Protein AF-A0A4U6MVH8-F1 (afdb_monomer_lite)

Radius of gyration: 18.82 Å; chains: 1; bounding box: 48×38×51 Å

Sequence (164 aa):
MTIKNFTFFSPNGTEFPVGSNNDGKLYMMLTGMGYRTIRRKDWKSPLNTALNVQYVNTSIVAGGRYFELLNETVALKGNAVNYIHANIDLTQTANPVSLSAETSNNSNGVDINNGSGVLKVCFDVVTTSGTGVTSIKPILQASTLDSISANDLSLKDSINANNL

Structure (mmCIF, N/CA/C/O backbone):
data_AF-A0A4U6MVH8-F1
#
_entry.id   AF-A0A4U6MVH8-F1
#
loop_
_atom_site.group_PDB
_atom_site.id
_atom_site.type_symbol
_atom_site.label_atom_id
_atom_site.label_alt_id
_atom_site.label_comp_id
_atom_site.label_asym_id
_atom_site.label_entity_id
_atom_site.label_seq_id
_atom_site.pdbx_PDB_ins_code
_atom_site.Cartn_x
_atom_site.Cartn_y
_atom_site.Cartn_z
_atom_site.occupancy
_atom_site.B_iso_or_equiv
_atom_site.auth_seq_id
_atom_site.auth_comp_id
_atom_site.auth_asym_id
_atom_site.auth_atom_id
_atom_site.pdbx_PDB_model_num
ATOM 1 N N . MET A 1 1 ? 11.585 -13.177 -28.855 1.00 50.69 1 MET A N 1
ATOM 2 C CA . MET A 1 1 ? 11.474 -12.517 -27.536 1.00 50.69 1 MET A CA 1
ATOM 3 C C . MET A 1 1 ? 12.482 -11.378 -27.538 1.00 50.69 1 MET A C 1
ATOM 5 O O . MET A 1 1 ? 13.640 -11.642 -27.828 1.00 50.69 1 MET A O 1
ATOM 9 N N . THR A 1 2 ? 12.042 -10.136 -27.338 1.00 86.38 2 THR A N 1
ATOM 10 C CA . THR A 1 2 ? 12.895 -8.937 -27.444 1.00 86.38 2 THR A CA 1
ATOM 11 C C . THR A 1 2 ? 13.166 -8.395 -26.045 1.00 86.38 2 THR A C 1
ATOM 13 O O . THR A 1 2 ? 12.228 -8.242 -25.262 1.00 86.38 2 THR A O 1
ATOM 16 N N . ILE A 1 3 ? 14.431 -8.121 -25.725 1.00 94.19 3 ILE A N 1
ATOM 17 C CA . ILE A 1 3 ? 14.830 -7.445 -24.483 1.00 94.19 3 ILE A CA 1
ATOM 18 C C . ILE A 1 3 ? 14.262 -6.017 -24.512 1.00 94.19 3 ILE A C 1
ATOM 20 O O . ILE A 1 3 ? 14.440 -5.312 -25.504 1.00 94.19 3 ILE A O 1
ATOM 24 N N . LYS A 1 4 ? 13.562 -5.592 -23.450 1.00 94.56 4 LYS A N 1
ATOM 25 C CA . LYS A 1 4 ? 13.054 -4.216 -23.302 1.00 94.56 4 LYS A CA 1
ATOM 26 C C . LYS A 1 4 ? 13.956 -3.426 -22.355 1.00 94.56 4 LYS A C 1
ATOM 28 O O . LYS A 1 4 ? 14.123 -3.822 -21.205 1.00 94.56 4 LYS A O 1
ATOM 33 N N . ASN A 1 5 ? 14.487 -2.309 -22.840 1.00 95.81 5 ASN A N 1
ATOM 34 C CA . ASN A 1 5 ? 15.385 -1.414 -22.111 1.00 95.81 5 ASN A CA 1
ATOM 35 C C . ASN A 1 5 ? 14.621 -0.154 -21.665 1.00 95.81 5 ASN A C 1
ATOM 37 O O . ASN A 1 5 ? 13.807 0.355 -22.431 1.00 95.81 5 ASN A O 1
ATOM 41 N N . PHE A 1 6 ? 14.879 0.336 -20.445 1.00 96.38 6 PHE A N 1
ATOM 42 C CA . PHE A 1 6 ? 14.162 1.484 -19.854 1.00 96.38 6 PHE A CA 1
ATOM 43 C C . PHE A 1 6 ? 15.109 2.558 -19.307 1.00 96.38 6 PHE A C 1
ATOM 45 O O . PHE A 1 6 ? 15.022 3.717 -19.687 1.00 96.38 6 PHE A O 1
ATOM 52 N N . THR A 1 7 ? 16.060 2.185 -18.449 1.00 96.31 7 THR A N 1
ATOM 53 C CA . THR A 1 7 ? 16.983 3.120 -17.782 1.00 96.31 7 THR A CA 1
ATOM 54 C C . THR A 1 7 ? 18.210 3.434 -18.645 1.00 96.31 7 THR A C 1
ATOM 56 O O . THR A 1 7 ? 19.347 3.278 -18.203 1.00 96.31 7 THR A O 1
ATOM 59 N N . PHE A 1 8 ? 17.981 3.820 -19.901 1.00 97.50 8 PHE A N 1
ATOM 60 C CA . PHE A 1 8 ? 19.022 4.116 -20.887 1.00 97.50 8 PHE A CA 1
ATOM 61 C C . PHE A 1 8 ? 18.683 5.392 -21.661 1.00 97.50 8 PHE A C 1
ATOM 63 O O . PHE A 1 8 ? 17.513 5.724 -21.852 1.00 97.50 8 PHE A O 1
ATOM 70 N N . PHE A 1 9 ? 19.707 6.104 -22.137 1.00 97.06 9 PHE A N 1
ATOM 71 C CA . PHE A 1 9 ? 19.501 7.273 -22.989 1.00 97.06 9 PHE A CA 1
ATOM 72 C C . PHE A 1 9 ? 18.876 6.872 -24.319 1.00 97.06 9 PHE A C 1
ATOM 74 O O . PHE A 1 9 ? 19.347 5.941 -24.962 1.00 97.06 9 PHE A O 1
ATOM 81 N N . SER A 1 10 ? 17.846 7.608 -24.729 1.00 96.88 10 SER A N 1
ATOM 82 C CA . SER A 1 10 ? 17.193 7.463 -26.030 1.00 96.88 10 SER A CA 1
ATOM 83 C C . SER A 1 10 ? 17.858 8.420 -27.029 1.00 96.88 10 SER A C 1
ATOM 85 O O . SER A 1 10 ? 17.639 9.626 -26.896 1.00 96.88 10 SER A O 1
ATOM 87 N N . PRO A 1 11 ? 18.683 7.947 -27.989 1.00 96.31 11 PRO A N 1
ATOM 88 C CA . PRO A 1 11 ? 19.431 8.828 -28.891 1.00 96.31 11 PRO A CA 1
ATOM 89 C C . PRO A 1 11 ? 18.546 9.794 -29.683 1.00 96.31 11 PRO A C 1
ATOM 91 O O . PRO A 1 11 ? 18.923 10.947 -29.871 1.00 96.31 11 PRO A O 1
ATOM 94 N N . ASN A 1 12 ? 17.357 9.345 -30.090 1.00 96.69 12 ASN A N 1
ATOM 95 C CA . ASN A 1 12 ? 16.360 10.164 -30.776 1.00 96.69 12 ASN A CA 1
ATOM 96 C C . ASN A 1 12 ? 15.158 10.497 -29.870 1.00 96.69 12 ASN A C 1
ATOM 98 O O . ASN A 1 12 ? 14.107 10.911 -30.355 1.00 96.69 12 ASN A O 1
ATOM 102 N N . GLY A 1 13 ? 15.286 10.291 -28.555 1.00 94.88 13 GLY A N 1
ATOM 103 C CA . GLY A 1 13 ? 14.265 10.621 -27.557 1.00 94.88 13 GLY A CA 1
ATOM 104 C C . GLY A 1 13 ? 13.064 9.669 -27.479 1.00 94.88 13 GLY A C 1
ATOM 105 O O . GLY A 1 13 ? 12.113 9.985 -26.770 1.00 94.88 13 GLY A O 1
ATOM 106 N N . THR A 1 14 ? 13.069 8.525 -28.176 1.00 95.56 14 THR A N 1
ATOM 107 C CA . THR A 1 14 ? 11.885 7.637 -28.267 1.00 95.56 14 THR A CA 1
ATOM 108 C C . THR A 1 14 ? 12.168 6.149 -28.053 1.00 95.56 14 THR A C 1
ATOM 110 O O . THR A 1 14 ? 11.230 5.361 -27.958 1.00 95.56 14 THR A O 1
ATOM 113 N N . GLU A 1 15 ? 13.433 5.741 -27.965 1.00 95.94 15 GLU A N 1
ATOM 114 C CA . GLU A 1 15 ? 13.843 4.336 -27.990 1.00 95.94 15 GLU A CA 1
ATOM 115 C C . GLU A 1 15 ? 13.543 3.576 -26.694 1.00 95.94 15 GLU A C 1
ATOM 117 O O . GLU A 1 15 ? 13.178 2.399 -26.741 1.00 95.94 15 GLU A O 1
ATOM 122 N N . PHE A 1 16 ? 13.687 4.231 -25.541 1.00 96.19 16 PHE A N 1
ATOM 123 C CA . PHE A 1 16 ? 13.569 3.602 -24.222 1.00 96.19 16 PHE A CA 1
ATOM 124 C C . PHE A 1 16 ? 12.541 4.325 -23.338 1.00 96.19 16 PHE A C 1
ATOM 126 O O . PHE A 1 16 ? 12.890 4.848 -22.279 1.00 96.19 16 PHE A O 1
ATOM 133 N N . PRO A 1 17 ? 11.262 4.396 -23.754 1.00 95.69 17 PRO A N 1
ATOM 134 C CA . PRO A 1 17 ? 10.236 5.052 -22.962 1.00 95.69 17 PRO A CA 1
ATOM 135 C C . PRO A 1 17 ? 9.963 4.249 -21.686 1.00 95.69 17 PRO A C 1
ATOM 137 O O . PRO A 1 17 ? 9.690 3.046 -21.736 1.00 95.69 17 PRO A O 1
ATOM 140 N N . VAL A 1 18 ? 9.993 4.924 -20.539 1.00 97.44 18 VAL A N 1
ATOM 141 C CA . VAL A 1 18 ? 9.638 4.345 -19.240 1.00 97.44 18 VAL A CA 1
ATOM 142 C C . VAL A 1 18 ? 8.207 4.733 -18.870 1.00 97.44 18 VAL A C 1
ATOM 144 O O . VAL A 1 18 ? 7.860 5.908 -18.794 1.00 97.44 18 VAL A O 1
ATOM 147 N N . GLY A 1 19 ? 7.341 3.732 -18.704 1.00 97.44 19 GLY A N 1
ATOM 148 C CA . GLY A 1 19 ? 5.961 3.919 -18.261 1.00 97.44 19 GLY A CA 1
ATOM 149 C C . GLY A 1 19 ? 5.788 3.649 -16.767 1.00 97.44 19 GLY A C 1
ATOM 150 O O . GLY A 1 19 ? 6.613 2.994 -16.132 1.00 97.44 19 GLY A O 1
ATOM 151 N N . SER A 1 20 ? 4.645 4.058 -16.213 1.00 98.00 20 SER A N 1
ATOM 152 C CA . SER A 1 20 ? 4.346 3.896 -14.781 1.00 98.00 20 SER A CA 1
ATOM 153 C C . SER A 1 20 ? 4.336 2.435 -14.307 1.00 98.00 20 SER A C 1
ATOM 155 O O . SER A 1 20 ? 4.708 2.154 -13.172 1.00 98.00 20 SER A O 1
ATOM 157 N N . ASN A 1 21 ? 3.974 1.477 -15.169 1.00 98.44 21 ASN A N 1
ATOM 158 C CA . ASN A 1 21 ? 4.077 0.045 -14.856 1.00 98.44 21 ASN A CA 1
ATOM 159 C C . ASN A 1 21 ? 5.542 -0.420 -14.767 1.00 98.44 21 ASN A C 1
ATOM 161 O O . ASN A 1 21 ? 5.855 -1.345 -14.017 1.00 98.44 21 ASN A O 1
ATOM 165 N N . ASN A 1 22 ? 6.436 0.174 -15.563 1.00 98.31 22 ASN A N 1
ATOM 166 C CA . ASN A 1 22 ? 7.861 -0.149 -15.559 1.00 98.31 22 ASN A CA 1
ATOM 167 C C . ASN A 1 22 ? 8.512 0.381 -14.282 1.00 98.31 22 ASN A C 1
ATOM 169 O O . ASN A 1 22 ? 9.148 -0.396 -13.571 1.00 98.31 22 ASN A O 1
ATOM 173 N N . ASP A 1 23 ? 8.255 1.646 -13.948 1.00 98.62 23 ASP A N 1
ATOM 174 C CA . ASP A 1 23 ? 8.726 2.256 -12.703 1.00 98.62 23 ASP A CA 1
ATOM 175 C C . ASP A 1 23 ? 8.121 1.590 -11.467 1.00 98.62 23 ASP A C 1
ATOM 177 O O . ASP A 1 23 ? 8.837 1.317 -10.510 1.00 98.62 23 ASP A O 1
ATOM 181 N N . GLY A 1 24 ? 6.838 1.216 -11.502 1.00 98.62 24 GLY A N 1
ATOM 182 C CA . GLY A 1 24 ? 6.213 0.461 -10.417 1.00 98.62 24 GLY A CA 1
ATOM 183 C C . GLY A 1 24 ? 6.976 -0.830 -10.103 1.00 98.62 24 GLY A C 1
ATOM 184 O O . GLY A 1 24 ? 7.296 -1.097 -8.946 1.00 98.62 24 GLY A O 1
ATOM 185 N N . LYS A 1 25 ? 7.359 -1.596 -11.134 1.00 98.75 25 LYS A N 1
ATOM 186 C CA . LYS A 1 25 ? 8.190 -2.800 -10.963 1.00 98.75 25 LYS A CA 1
ATOM 187 C C . LYS A 1 25 ? 9.588 -2.473 -10.446 1.00 98.75 25 LYS A C 1
ATOM 189 O O . LYS A 1 25 ? 10.056 -3.148 -9.532 1.00 98.75 25 LYS A O 1
ATOM 194 N N . LEU A 1 26 ? 10.227 -1.437 -10.987 1.00 98.69 26 LEU A N 1
ATOM 195 C CA . LEU A 1 26 ? 11.536 -0.975 -10.525 1.00 98.69 26 LEU A CA 1
ATOM 196 C C . LEU A 1 26 ? 11.505 -0.632 -9.027 1.00 98.69 26 LEU A C 1
ATOM 198 O O . LEU A 1 26 ? 12.304 -1.163 -8.261 1.00 98.69 26 LEU A O 1
ATOM 202 N N . TYR A 1 27 ? 10.551 0.189 -8.585 1.00 98.81 27 TYR A N 1
ATOM 203 C CA . TYR A 1 27 ? 10.422 0.585 -7.182 1.00 98.81 27 TYR A CA 1
ATOM 204 C C . TYR A 1 27 ? 10.120 -0.599 -6.267 1.00 98.81 27 TYR A C 1
ATOM 206 O O . TYR A 1 27 ? 10.673 -0.673 -5.169 1.00 98.81 27 TYR A O 1
ATOM 214 N N . MET A 1 28 ? 9.302 -1.555 -6.722 1.00 98.81 28 MET A N 1
ATOM 215 C CA . MET A 1 28 ? 9.050 -2.782 -5.968 1.00 98.81 28 MET A CA 1
ATOM 216 C C . MET A 1 28 ? 10.326 -3.597 -5.751 1.00 98.81 28 MET A C 1
ATOM 218 O O . MET A 1 28 ? 10.578 -4.035 -4.628 1.00 98.81 28 MET A O 1
ATOM 222 N N . MET A 1 29 ? 11.140 -3.756 -6.799 1.00 98.69 29 MET A N 1
ATOM 223 C CA . MET A 1 29 ? 12.415 -4.476 -6.735 1.00 98.69 29 MET A CA 1
ATOM 224 C C . MET A 1 29 ? 13.421 -3.773 -5.820 1.00 98.69 29 MET A C 1
ATOM 226 O O . MET A 1 29 ? 14.041 -4.430 -4.992 1.00 98.69 29 MET A O 1
ATOM 230 N N . LEU A 1 30 ? 13.541 -2.444 -5.914 1.00 98.69 30 LEU A N 1
ATOM 231 C CA . LEU A 1 30 ? 14.483 -1.663 -5.103 1.00 98.69 30 LEU A CA 1
ATOM 232 C C . LEU A 1 30 ? 14.213 -1.776 -3.599 1.00 98.69 30 LEU A C 1
ATOM 234 O O . LEU A 1 30 ? 15.146 -1.797 -2.803 1.00 98.69 30 LEU A O 1
ATOM 238 N N . THR A 1 31 ? 12.943 -1.843 -3.196 1.00 98.44 31 THR A N 1
ATOM 239 C CA . THR A 1 31 ? 12.575 -1.960 -1.778 1.00 98.44 31 THR A CA 1
ATOM 240 C C . THR A 1 31 ? 12.316 -3.401 -1.325 1.00 98.44 31 THR A C 1
ATOM 242 O O . THR A 1 31 ? 12.063 -3.630 -0.140 1.00 98.44 31 THR A O 1
ATOM 245 N N . GLY A 1 32 ? 12.333 -4.367 -2.247 1.00 98.44 32 GLY A N 1
ATOM 246 C CA . GLY A 1 32 ? 12.006 -5.765 -1.969 1.00 98.44 32 GLY A CA 1
ATOM 247 C C . GLY A 1 32 ? 10.555 -5.978 -1.521 1.00 98.44 32 GLY A C 1
ATOM 248 O O . GLY A 1 32 ? 10.306 -6.779 -0.625 1.00 98.44 32 GLY A O 1
ATOM 249 N N . MET A 1 33 ? 9.581 -5.237 -2.064 1.00 98.50 33 MET A N 1
ATOM 250 C CA . MET A 1 33 ? 8.161 -5.437 -1.722 1.00 98.50 33 MET A CA 1
ATOM 251 C C . MET A 1 33 ? 7.426 -6.304 -2.747 1.00 98.50 33 MET A C 1
ATOM 253 O O . MET A 1 33 ? 7.628 -6.173 -3.952 1.00 98.50 33 MET A O 1
ATOM 257 N N . GLY A 1 34 ? 6.488 -7.124 -2.270 1.00 98.00 34 GLY A N 1
ATOM 258 C CA . GLY A 1 34 ? 5.467 -7.765 -3.106 1.00 98.00 34 GLY A CA 1
ATOM 259 C C . GLY A 1 34 ? 4.143 -6.985 -3.139 1.00 98.00 34 GLY A C 1
ATOM 260 O O . GLY A 1 34 ? 3.975 -5.985 -2.445 1.00 98.00 34 GLY A O 1
ATOM 261 N N . TYR A 1 35 ? 3.152 -7.487 -3.884 1.00 98.62 35 TYR A N 1
ATOM 262 C CA . TYR A 1 35 ? 1.811 -6.878 -3.987 1.00 98.62 35 TYR A CA 1
ATOM 263 C C . TYR A 1 35 ? 0.934 -7.021 -2.728 1.00 98.62 35 TYR A C 1
ATOM 265 O O . TYR A 1 35 ? -0.140 -6.436 -2.653 1.00 98.62 35 TYR A O 1
ATOM 273 N N . ARG A 1 36 ? 1.358 -7.812 -1.735 1.00 98.44 36 ARG A N 1
ATOM 274 C CA . ARG A 1 36 ? 0.610 -8.051 -0.482 1.00 98.44 36 ARG A CA 1
ATOM 275 C C . ARG A 1 36 ? 1.114 -7.226 0.705 1.00 98.44 36 ARG A C 1
ATOM 277 O O . ARG A 1 36 ? 0.645 -7.418 1.820 1.00 98.44 36 ARG A O 1
ATOM 284 N N . THR A 1 37 ? 2.073 -6.336 0.477 1.00 98.50 37 THR A N 1
ATOM 285 C CA . THR A 1 37 ? 2.581 -5.398 1.479 1.00 98.50 37 THR A CA 1
ATOM 286 C C . THR A 1 37 ? 2.620 -3.991 0.892 1.00 98.50 37 THR A C 1
ATOM 288 O O . THR A 1 37 ? 2.300 -3.773 -0.277 1.00 98.50 37 THR A O 1
ATOM 291 N N . ILE A 1 38 ? 3.001 -3.033 1.723 1.00 98.75 38 ILE A N 1
ATOM 292 C CA . ILE A 1 38 ? 3.025 -1.608 1.419 1.00 98.75 38 ILE A CA 1
ATOM 293 C C . ILE A 1 38 ? 4.329 -0.987 1.915 1.00 98.75 38 ILE A C 1
ATOM 295 O O . ILE A 1 38 ? 5.055 -1.570 2.729 1.00 98.75 38 ILE A O 1
ATOM 299 N N . ARG A 1 39 ? 4.612 0.224 1.443 1.00 98.81 39 ARG A N 1
ATOM 300 C CA . ARG A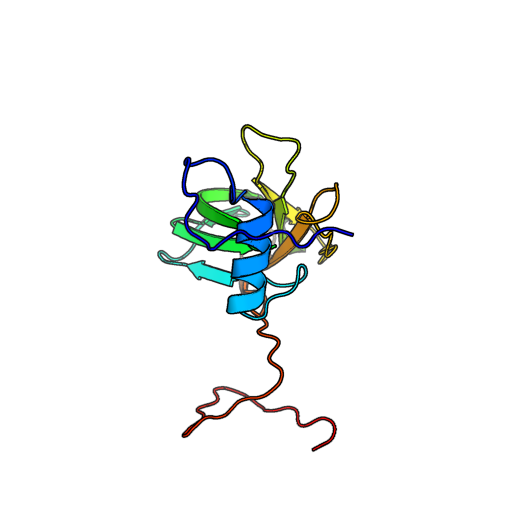 1 39 ? 5.398 1.201 2.199 1.00 98.81 39 ARG A CA 1
ATOM 301 C C . ARG A 1 39 ? 4.460 2.290 2.672 1.00 98.81 39 ARG A C 1
ATOM 303 O O . ARG A 1 39 ? 3.600 2.706 1.907 1.00 98.81 39 ARG A O 1
ATOM 310 N N . ARG A 1 40 ? 4.588 2.734 3.915 1.00 98.62 40 ARG A N 1
ATOM 311 C CA . ARG A 1 40 ? 3.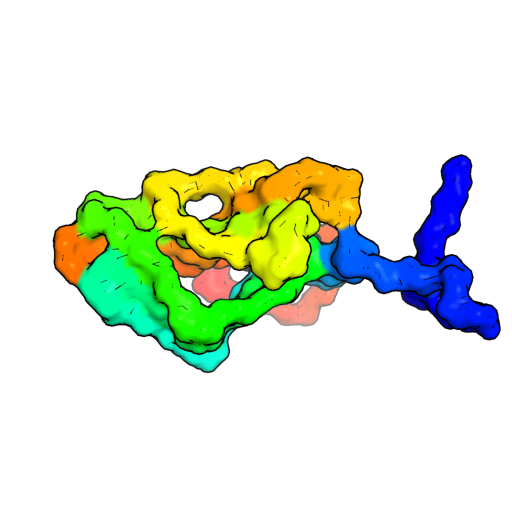755 3.801 4.466 1.00 98.62 40 ARG A CA 1
ATOM 312 C C . ARG A 1 40 ? 4.536 4.659 5.432 1.00 98.62 40 ARG A C 1
ATOM 314 O O . ARG A 1 40 ? 5.282 4.151 6.272 1.00 98.62 40 ARG A O 1
ATOM 321 N N . LYS A 1 41 ? 4.260 5.955 5.364 1.00 98.62 41 LYS A N 1
ATOM 322 C CA . LYS A 1 41 ? 4.720 6.931 6.334 1.00 98.62 41 LYS A CA 1
ATOM 323 C C . LYS A 1 41 ? 3.608 7.921 6.648 1.00 98.62 41 LYS A C 1
ATOM 325 O O . LYS A 1 41 ? 3.109 8.594 5.754 1.00 98.62 41 LYS A O 1
ATOM 330 N N . ASP A 1 42 ? 3.280 8.036 7.929 1.00 98.69 42 ASP A N 1
ATOM 331 C CA . ASP A 1 42 ? 2.497 9.157 8.439 1.00 98.69 42 ASP A CA 1
ATOM 332 C C . ASP A 1 42 ? 3.463 10.320 8.704 1.00 98.69 42 ASP A C 1
ATOM 334 O O . ASP A 1 42 ? 4.380 10.209 9.528 1.00 98.69 42 ASP A O 1
ATOM 338 N N . TRP A 1 43 ? 3.296 11.414 7.963 1.00 98.56 43 TRP A N 1
ATOM 339 C CA . TRP A 1 43 ? 4.034 12.664 8.173 1.00 98.56 43 TRP A CA 1
ATOM 340 C C . TRP A 1 43 ? 3.352 13.533 9.223 1.00 98.56 43 TRP A C 1
ATOM 342 O O . TRP A 1 43 ? 4.013 14.236 9.985 1.00 98.56 43 TRP A O 1
ATOM 352 N N . LYS A 1 44 ? 2.019 13.451 9.274 1.00 98.50 44 LYS A N 1
ATOM 353 C CA . LYS A 1 44 ? 1.184 13.965 10.357 1.00 98.50 44 LYS A CA 1
ATOM 354 C C . LYS A 1 44 ? 0.286 12.839 10.843 1.00 98.50 44 LYS A C 1
ATOM 356 O O . LYS A 1 44 ? -0.254 12.092 10.030 1.00 98.50 44 LYS A O 1
ATOM 361 N N . SER A 1 45 ? 0.134 12.730 12.158 1.00 98.31 45 SER A N 1
ATOM 362 C CA . SER A 1 45 ? -0.701 11.697 12.768 1.00 98.31 45 SER A CA 1
ATOM 363 C C . SER A 1 45 ? -2.143 11.768 12.243 1.00 98.31 45 SER A C 1
ATOM 365 O O . SER A 1 45 ? -2.689 12.874 12.161 1.00 98.31 45 SER A O 1
ATOM 367 N N . PRO A 1 46 ? -2.772 10.623 11.920 1.00 98.25 46 PRO A N 1
ATOM 368 C CA . PRO A 1 46 ? -4.199 10.570 11.619 1.00 98.25 46 PRO A CA 1
ATOM 369 C C . PRO A 1 46 ? -5.060 11.077 12.787 1.00 98.25 46 PRO A C 1
ATOM 371 O O . PRO A 1 46 ? -4.660 10.987 13.951 1.00 98.25 46 PRO A O 1
ATOM 374 N N . LEU A 1 47 ? -6.252 11.586 12.477 1.00 98.50 47 LEU A N 1
ATOM 375 C CA . LEU A 1 47 ? -7.226 12.083 13.451 1.00 98.50 47 LEU A CA 1
ATOM 376 C C . LEU A 1 47 ? -8.453 11.175 13.502 1.00 98.50 47 LEU A C 1
ATOM 378 O O . LEU A 1 47 ? -9.005 10.808 12.469 1.00 98.50 47 LEU A O 1
ATOM 382 N N . ASN A 1 48 ? -8.926 10.871 14.709 1.00 98.12 48 ASN A N 1
ATOM 383 C CA . ASN A 1 48 ? -10.116 10.049 14.919 1.00 98.12 48 ASN A CA 1
ATOM 384 C C . ASN A 1 48 ? -11.275 10.938 15.359 1.00 98.12 48 ASN A C 1
ATOM 386 O O . ASN A 1 48 ? -11.163 11.642 16.361 1.00 98.12 48 ASN A O 1
ATOM 390 N N . THR A 1 49 ? -12.392 10.890 14.634 1.00 97.06 49 THR A N 1
ATOM 391 C CA . THR A 1 49 ? -13.612 11.633 14.987 1.00 97.06 49 THR A CA 1
ATOM 392 C C . THR A 1 49 ? -14.815 10.708 14.881 1.00 97.06 49 THR A C 1
ATOM 394 O O . THR A 1 49 ? -15.222 10.329 13.781 1.00 97.06 49 THR A O 1
ATOM 397 N N . ALA A 1 50 ? -15.385 10.342 16.032 1.00 97.25 50 ALA A N 1
ATOM 398 C CA . ALA A 1 50 ? -16.412 9.305 16.133 1.00 97.25 50 ALA A CA 1
ATOM 399 C C . ALA A 1 50 ? -15.974 8.021 15.394 1.00 97.25 50 ALA A C 1
ATOM 401 O O . ALA A 1 50 ? -14.850 7.549 15.583 1.00 97.25 50 ALA A O 1
ATOM 402 N N . LEU A 1 51 ? -16.832 7.464 14.537 1.00 98.31 51 LEU A N 1
ATOM 403 C CA . LEU A 1 51 ? -16.550 6.286 13.713 1.00 98.31 51 LEU A CA 1
ATOM 404 C C . LEU A 1 51 ? -15.873 6.649 12.381 1.00 98.31 51 LEU A C 1
ATOM 406 O O . LEU A 1 51 ? -16.241 6.128 11.333 1.00 98.31 51 LEU A O 1
ATOM 410 N N . ASN A 1 52 ? -14.887 7.546 12.417 1.00 98.25 52 ASN A N 1
ATOM 411 C CA . ASN A 1 52 ? -14.088 7.922 11.253 1.00 98.25 52 ASN A CA 1
ATOM 412 C C . ASN A 1 52 ? -12.613 8.056 11.628 1.00 98.25 52 ASN A C 1
ATOM 414 O O . ASN A 1 52 ? -12.281 8.528 12.720 1.00 98.25 52 ASN A O 1
ATOM 418 N N . VAL A 1 53 ? -11.747 7.716 10.677 1.00 98.50 53 VAL A N 1
ATOM 419 C CA . VAL A 1 53 ? -10.319 8.053 10.695 1.00 98.50 53 VAL A CA 1
ATOM 420 C C . VAL A 1 53 ? -10.046 8.984 9.525 1.00 98.50 53 VAL A C 1
ATOM 422 O O . VAL A 1 53 ? -10.407 8.675 8.392 1.00 98.50 53 VAL A O 1
ATOM 425 N N . GLN A 1 54 ? -9.391 10.106 9.798 1.00 98.69 54 GLN A N 1
ATOM 426 C CA . GLN A 1 54 ? -8.873 11.023 8.796 1.00 98.69 54 GLN A CA 1
ATOM 427 C C . GLN A 1 54 ? -7.351 10.900 8.715 1.00 98.69 54 GLN A C 1
ATOM 429 O O . GLN A 1 54 ? -6.636 11.200 9.673 1.00 98.69 54 GLN A O 1
ATOM 434 N N . TYR A 1 55 ? -6.845 10.514 7.550 1.00 98.69 55 TYR A N 1
ATOM 435 C CA . TYR A 1 55 ? -5.426 10.523 7.222 1.00 98.69 55 TYR A CA 1
ATOM 436 C C . TYR A 1 55 ? -5.018 11.939 6.807 1.00 98.69 55 TYR A C 1
ATOM 438 O O . TYR A 1 55 ? -5.238 12.362 5.675 1.00 98.69 55 TYR A O 1
ATOM 446 N N . VAL A 1 56 ? -4.464 12.696 7.757 1.00 98.56 56 VAL A N 1
ATOM 447 C CA . VAL A 1 56 ? -4.128 14.120 7.576 1.00 98.56 56 VAL A CA 1
ATOM 448 C C . VAL A 1 56 ? -3.022 14.309 6.539 1.00 98.56 56 VAL A C 1
ATOM 450 O O . VAL A 1 56 ? -3.153 15.135 5.640 1.00 98.56 56 VAL A O 1
ATOM 453 N N . ASN A 1 57 ? -1.921 13.568 6.682 1.00 98.75 57 ASN A N 1
ATOM 454 C CA . ASN A 1 57 ? -0.844 13.514 5.699 1.00 98.75 57 ASN A CA 1
ATOM 455 C C . ASN A 1 57 ? -0.097 12.182 5.835 1.00 98.75 57 ASN A C 1
ATOM 457 O O . ASN A 1 57 ? 0.789 12.035 6.687 1.00 98.75 57 ASN A O 1
ATOM 461 N N . THR A 1 58 ? -0.477 11.230 4.988 1.00 98.88 58 THR A N 1
ATOM 462 C CA . THR A 1 58 ? 0.083 9.879 4.943 1.00 98.88 58 THR A CA 1
ATOM 463 C C . THR A 1 58 ? 0.466 9.532 3.508 1.00 98.88 58 THR A C 1
ATOM 465 O O . THR A 1 58 ? -0.392 9.508 2.631 1.00 98.88 58 THR A O 1
ATOM 468 N N . SER A 1 59 ? 1.734 9.200 3.268 1.00 98.88 59 SER A N 1
ATOM 469 C CA . SER A 1 59 ? 2.189 8.678 1.974 1.00 98.88 59 SER A CA 1
ATOM 470 C C . SER A 1 59 ? 2.195 7.154 1.986 1.00 98.88 59 SER A C 1
ATOM 472 O O . SER A 1 59 ? 2.615 6.540 2.975 1.00 98.88 59 SER A O 1
ATOM 474 N N . ILE A 1 60 ? 1.776 6.538 0.879 1.00 98.88 60 ILE A N 1
ATOM 475 C CA . ILE A 1 60 ? 1.750 5.083 0.706 1.00 98.88 60 ILE A CA 1
ATOM 476 C C . ILE A 1 60 ? 2.343 4.705 -0.655 1.00 98.88 60 ILE A C 1
ATOM 478 O O . ILE A 1 60 ? 2.101 5.360 -1.665 1.00 98.88 60 ILE A O 1
ATOM 482 N N . VAL A 1 61 ? 3.105 3.609 -0.679 1.00 98.94 61 VAL A N 1
ATOM 483 C CA . VAL A 1 61 ? 3.454 2.874 -1.896 1.00 98.94 61 VAL A CA 1
ATOM 484 C C . VAL A 1 61 ? 2.792 1.503 -1.844 1.00 98.94 61 VAL A C 1
ATOM 486 O O . VAL A 1 61 ? 3.076 0.713 -0.942 1.00 98.94 61 VAL A O 1
ATOM 489 N N . ALA A 1 62 ? 1.939 1.201 -2.820 1.00 98.81 62 ALA A N 1
ATOM 490 C CA . ALA A 1 62 ? 1.297 -0.105 -2.982 1.00 98.81 62 ALA A CA 1
ATOM 491 C C . ALA A 1 62 ? 1.455 -0.590 -4.427 1.00 98.81 62 ALA A C 1
ATOM 493 O O . ALA A 1 62 ? 1.196 0.155 -5.368 1.00 98.81 62 ALA A O 1
ATOM 494 N N . GLY A 1 63 ? 1.947 -1.820 -4.621 1.00 98.62 63 GLY A N 1
ATOM 495 C CA . GLY A 1 63 ? 2.265 -2.334 -5.963 1.00 98.62 63 GLY A CA 1
ATOM 496 C C . GLY A 1 63 ? 3.244 -1.447 -6.750 1.00 98.62 63 GLY A C 1
ATOM 497 O O . GLY A 1 63 ? 3.138 -1.347 -7.973 1.00 98.62 63 GLY A O 1
ATOM 498 N N . GLY A 1 64 ? 4.141 -0.743 -6.046 1.00 98.69 64 GLY A N 1
ATOM 499 C CA . GLY A 1 64 ? 5.075 0.223 -6.633 1.00 98.69 64 GLY A CA 1
ATOM 500 C C . GLY A 1 64 ? 4.463 1.575 -7.014 1.00 98.69 64 GLY A C 1
ATOM 501 O O . GLY A 1 64 ? 5.158 2.408 -7.583 1.00 98.69 64 GLY A O 1
ATOM 502 N N . ARG A 1 65 ? 3.181 1.821 -6.718 1.00 98.62 65 ARG A N 1
ATOM 503 C CA . ARG A 1 65 ? 2.497 3.092 -7.000 1.00 98.62 65 ARG A CA 1
ATOM 504 C C . ARG A 1 65 ? 2.515 3.985 -5.771 1.00 98.62 65 ARG A C 1
ATOM 506 O O . ARG A 1 65 ? 1.990 3.583 -4.737 1.00 98.62 65 ARG A O 1
ATOM 513 N N . TYR A 1 66 ? 3.109 5.166 -5.898 1.00 98.88 66 TYR A N 1
ATOM 514 C CA . TYR A 1 66 ? 3.103 6.198 -4.864 1.00 98.88 66 TYR A CA 1
ATOM 515 C C . TYR A 1 66 ? 1.810 7.018 -4.918 1.00 98.88 66 TYR A C 1
ATOM 517 O O . TYR A 1 66 ? 1.384 7.418 -6.001 1.00 98.88 66 TYR A O 1
ATOM 525 N N . PHE A 1 67 ? 1.218 7.292 -3.759 1.00 98.88 67 PHE A N 1
ATOM 526 C CA . PHE A 1 67 ? 0.110 8.231 -3.593 1.00 98.88 67 PHE A CA 1
ATOM 527 C C . PHE A 1 67 ? 0.083 8.791 -2.165 1.00 98.88 67 PHE A C 1
ATOM 529 O O . PHE A 1 67 ? 0.704 8.244 -1.248 1.00 98.88 67 PHE A O 1
ATOM 536 N N . GLU A 1 68 ? -0.651 9.885 -1.978 1.00 98.88 68 GLU A N 1
ATOM 537 C CA . GLU A 1 68 ? -0.769 10.592 -0.703 1.00 98.88 68 GLU A CA 1
ATOM 538 C C . GLU A 1 68 ? -2.229 10.696 -0.277 1.00 98.88 68 GLU A C 1
ATOM 540 O O . GLU A 1 68 ? -3.117 10.942 -1.090 1.00 98.88 68 GLU A O 1
ATOM 545 N N . LEU A 1 69 ? -2.459 10.525 1.019 1.00 98.81 69 LEU A N 1
ATOM 546 C CA . LEU A 1 69 ? -3.730 10.773 1.676 1.00 98.81 69 LEU A CA 1
ATOM 547 C C . LEU A 1 69 ? -3.622 12.117 2.396 1.00 98.81 69 LEU A C 1
ATOM 549 O O . LEU A 1 69 ? -2.861 12.242 3.361 1.00 98.81 69 LEU A O 1
ATOM 553 N N . LEU A 1 70 ? -4.350 13.120 1.901 1.00 98.62 70 LEU A N 1
ATOM 554 C CA . LEU A 1 70 ? -4.315 14.496 2.399 1.00 98.62 70 LEU A CA 1
ATOM 555 C C . LEU A 1 70 ? -5.698 14.895 2.920 1.00 98.62 70 LEU A C 1
ATOM 557 O O . LEU A 1 70 ? -6.576 15.275 2.152 1.00 98.62 70 LEU A O 1
ATOM 561 N N . ASN A 1 71 ? -5.881 14.808 4.238 1.00 98.50 71 ASN A N 1
ATOM 562 C CA . ASN A 1 71 ? -7.175 14.934 4.923 1.00 98.50 71 ASN A CA 1
ATOM 563 C C . ASN A 1 71 ? -8.246 13.940 4.425 1.00 98.50 71 ASN A C 1
ATOM 565 O O . ASN A 1 71 ? -9.446 14.198 4.543 1.00 98.50 71 ASN A O 1
ATOM 569 N N . GLU A 1 72 ? -7.819 12.787 3.909 1.00 98.56 72 GLU A N 1
ATOM 570 C CA . GLU A 1 72 ? -8.720 11.753 3.398 1.00 98.56 72 GLU A CA 1
ATOM 571 C C . GLU A 1 72 ? -9.394 11.024 4.561 1.00 98.56 72 GLU A C 1
ATOM 573 O O . GLU A 1 72 ? -8.720 10.570 5.488 1.00 98.56 72 GLU A O 1
ATOM 578 N N . THR A 1 73 ? -10.722 10.913 4.535 1.00 98.44 73 THR A N 1
ATOM 579 C CA . THR A 1 73 ? -11.502 10.368 5.656 1.00 98.44 73 THR A CA 1
ATOM 580 C C . THR A 1 73 ? -12.182 9.064 5.272 1.00 98.44 73 THR A C 1
ATOM 582 O O . THR A 1 73 ? -12.885 8.994 4.270 1.00 98.44 73 THR A O 1
ATOM 585 N N . VAL A 1 74 ? -12.025 8.042 6.112 1.00 98.44 74 VAL A N 1
ATOM 586 C CA . VAL A 1 74 ? -12.656 6.731 5.937 1.00 98.44 74 VAL A CA 1
ATOM 587 C C . VAL A 1 74 ? -13.646 6.486 7.071 1.00 98.44 74 VAL A C 1
ATOM 589 O O . VAL A 1 74 ? -13.285 6.549 8.251 1.00 98.44 74 VAL A O 1
ATOM 592 N N . ALA A 1 75 ? -14.894 6.191 6.706 1.00 98.56 75 ALA A N 1
ATOM 593 C CA . ALA A 1 75 ? -15.937 5.794 7.645 1.00 98.56 75 ALA A CA 1
ATOM 594 C C . ALA A 1 75 ? -15.727 4.350 8.123 1.00 98.56 75 ALA A C 1
ATOM 596 O O . ALA A 1 75 ? -15.323 3.476 7.355 1.00 98.56 75 ALA A O 1
ATOM 597 N N . LEU A 1 76 ? -16.028 4.096 9.394 1.00 98.75 76 LEU A N 1
ATOM 598 C CA . LEU A 1 76 ? -15.775 2.826 10.070 1.00 98.75 76 LEU A CA 1
ATOM 599 C C . LEU A 1 76 ? -17.076 2.175 10.536 1.00 98.75 76 LEU A C 1
ATOM 601 O O . LEU A 1 76 ? -18.037 2.840 10.924 1.00 98.75 76 LEU A O 1
ATOM 605 N N . LYS A 1 77 ? -17.077 0.845 10.588 1.00 98.56 77 LYS A N 1
ATOM 606 C CA . LYS A 1 77 ? -18.128 0.074 11.248 1.00 98.56 77 LYS A CA 1
ATOM 607 C C . LYS A 1 77 ? -17.875 0.066 12.754 1.00 98.56 77 LYS A C 1
ATOM 609 O O . LYS A 1 77 ? -16.808 -0.371 13.175 1.00 98.56 77 LYS A O 1
ATOM 614 N N . GLY A 1 78 ? -18.856 0.506 13.545 1.00 98.38 78 GLY A N 1
ATOM 615 C CA . GLY A 1 78 ? -18.801 0.465 15.010 1.00 98.38 78 GLY A CA 1
ATOM 616 C C . GLY A 1 78 ? -18.873 -0.953 15.582 1.00 98.38 78 GLY A C 1
ATOM 617 O O . GLY A 1 78 ? -19.423 -1.861 14.956 1.00 98.38 78 GLY A O 1
ATOM 618 N N . ASN A 1 79 ? -18.335 -1.130 16.791 1.00 98.31 79 ASN A N 1
ATOM 619 C CA . ASN A 1 79 ? -18.206 -2.423 17.481 1.00 98.31 79 ASN A CA 1
ATOM 620 C C . ASN A 1 79 ? -17.540 -3.503 16.608 1.00 98.31 79 ASN A C 1
ATOM 622 O O . ASN A 1 79 ? -17.919 -4.675 16.649 1.00 98.31 79 ASN A O 1
ATOM 626 N N . ALA A 1 80 ? -16.575 -3.103 15.779 1.00 98.38 80 ALA A N 1
ATOM 627 C CA . ALA A 1 80 ? -15.890 -3.995 14.855 1.00 98.38 80 ALA A CA 1
ATOM 628 C C . ALA A 1 80 ? -14.387 -3.709 14.771 1.00 98.38 80 ALA A C 1
ATOM 630 O O . ALA A 1 80 ? -13.895 -2.635 15.141 1.00 98.38 80 ALA A O 1
ATOM 631 N N . VAL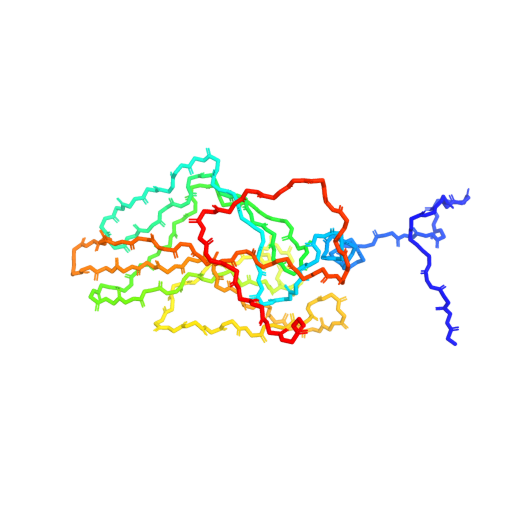 A 1 81 ? -13.677 -4.693 14.219 1.00 98.81 81 VAL A N 1
ATOM 632 C CA . VAL A 1 81 ? -12.319 -4.545 13.699 1.00 98.81 81 VAL A CA 1
ATOM 633 C C . VAL A 1 81 ? -12.434 -4.213 12.214 1.00 98.81 81 VAL A C 1
ATOM 635 O O . VAL A 1 81 ? -12.984 -4.994 11.439 1.00 98.81 81 VAL A O 1
ATOM 638 N N . ASN A 1 82 ? -11.944 -3.038 11.840 1.00 98.81 82 ASN A N 1
ATOM 639 C CA . ASN A 1 82 ? -11.976 -2.503 10.487 1.00 98.81 82 ASN A CA 1
ATOM 640 C C . ASN A 1 82 ? -10.581 -2.626 9.874 1.00 98.81 82 ASN A C 1
ATOM 642 O O . ASN A 1 82 ? -9.609 -2.115 10.419 1.00 98.81 82 ASN A O 1
ATOM 646 N N . TYR A 1 83 ? -10.477 -3.285 8.735 1.00 98.88 83 TYR A N 1
ATOM 647 C CA . TYR A 1 83 ? -9.268 -3.382 7.932 1.00 98.88 83 TYR A CA 1
ATOM 648 C C . TYR A 1 83 ? -9.347 -2.308 6.856 1.00 98.88 83 TYR A C 1
ATOM 650 O O . TYR A 1 83 ? -10.298 -2.305 6.078 1.00 98.88 83 TYR A O 1
ATOM 658 N N . ILE A 1 84 ? -8.400 -1.371 6.855 1.00 98.88 84 ILE A N 1
ATOM 659 C CA . ILE A 1 84 ? -8.388 -0.257 5.907 1.00 98.88 84 ILE A CA 1
ATOM 660 C C . ILE A 1 84 ? -7.538 -0.649 4.705 1.00 98.88 84 ILE A C 1
ATOM 662 O O . ILE A 1 84 ? -6.345 -0.945 4.848 1.00 98.88 84 ILE A O 1
ATOM 666 N N . HIS A 1 85 ? -8.153 -0.652 3.526 1.00 98.94 85 HIS A N 1
ATOM 667 C CA . HIS A 1 85 ? -7.531 -1.049 2.269 1.00 98.94 85 HIS A CA 1
ATOM 668 C C . HIS A 1 85 ? -7.315 0.142 1.351 1.00 98.94 85 HIS A C 1
ATOM 670 O O . HIS A 1 85 ? -8.177 1.008 1.226 1.00 98.94 85 HIS A O 1
ATOM 676 N N . ALA A 1 86 ? -6.179 0.131 0.660 1.00 98.88 86 ALA A N 1
ATOM 677 C CA . ALA A 1 86 ? -5.991 0.887 -0.565 1.00 98.88 86 ALA A CA 1
ATOM 678 C C . ALA A 1 86 ? -6.400 0.003 -1.748 1.00 98.88 86 ALA A C 1
ATOM 680 O O . ALA A 1 86 ? -5.932 -1.136 -1.872 1.00 98.88 86 ALA A O 1
ATOM 681 N N . ASN A 1 87 ? -7.271 0.534 -2.601 1.00 98.88 87 ASN A N 1
ATOM 682 C CA . ASN A 1 87 ? -7.764 -0.112 -3.808 1.00 98.88 87 ASN A CA 1
ATOM 683 C C . ASN A 1 87 ? -7.203 0.638 -5.016 1.00 98.88 87 ASN A C 1
ATOM 685 O O . ASN A 1 87 ? -7.464 1.830 -5.146 1.00 98.88 87 ASN A O 1
ATOM 689 N N . ILE A 1 88 ? -6.436 -0.038 -5.872 1.00 98.88 88 ILE A N 1
ATOM 690 C CA . ILE A 1 88 ? -5.847 0.551 -7.078 1.00 98.88 88 ILE A CA 1
ATOM 691 C C . ILE A 1 88 ? -6.487 -0.075 -8.311 1.00 98.88 88 ILE A C 1
ATOM 693 O O . ILE A 1 88 ? -6.243 -1.247 -8.604 1.00 98.88 88 ILE A O 1
ATOM 697 N N . ASP A 1 89 ? -7.265 0.722 -9.034 1.00 98.75 89 ASP A N 1
ATOM 698 C CA . ASP A 1 89 ? -7.888 0.376 -10.307 1.00 98.75 89 ASP A CA 1
ATOM 699 C C . ASP A 1 89 ? -7.325 1.270 -11.418 1.00 98.75 89 ASP A C 1
ATOM 701 O O . ASP A 1 89 ? -7.639 2.455 -11.519 1.00 98.75 89 ASP A O 1
ATOM 705 N N . LEU A 1 90 ? -6.477 0.695 -12.274 1.00 98.31 90 LEU A N 1
ATOM 706 C CA . LEU A 1 90 ? -5.824 1.434 -13.358 1.00 98.31 90 LEU A CA 1
ATOM 707 C C . LEU A 1 90 ? -6.771 1.775 -14.521 1.00 98.31 90 LEU A C 1
ATOM 709 O O . LEU A 1 90 ? -6.386 2.544 -15.400 1.00 98.31 90 LEU A O 1
ATOM 713 N N . THR A 1 91 ? -7.991 1.225 -14.541 1.00 98.19 91 THR A N 1
ATOM 714 C CA . THR A 1 91 ? -9.021 1.616 -15.517 1.00 98.19 91 THR A CA 1
ATOM 715 C C . THR A 1 91 ? -9.674 2.951 -15.145 1.00 98.19 91 THR A C 1
ATOM 717 O O . THR A 1 91 ? -10.110 3.692 -16.026 1.00 98.19 91 THR A O 1
ATOM 720 N N . GLN A 1 92 ? -9.647 3.319 -13.858 1.00 98.31 92 GLN A N 1
ATOM 721 C CA . GLN A 1 92 ? -10.148 4.589 -13.336 1.00 98.31 92 GLN A CA 1
ATOM 722 C C . GLN A 1 92 ? -9.083 5.689 -13.457 1.00 98.31 92 GLN A C 1
ATOM 724 O O . GLN A 1 92 ? -8.479 6.122 -12.479 1.00 98.31 92 GLN A O 1
ATOM 729 N N . THR A 1 93 ? -8.853 6.168 -14.678 1.00 96.69 93 THR A N 1
ATOM 730 C CA . THR A 1 93 ? -7.734 7.074 -15.008 1.00 96.69 93 THR A CA 1
ATOM 731 C C . THR A 1 93 ? -7.748 8.419 -14.277 1.00 96.69 93 THR A C 1
ATOM 733 O O . THR A 1 93 ? -6.685 8.999 -14.072 1.00 96.69 93 THR A O 1
ATOM 736 N N . ALA A 1 94 ? -8.919 8.914 -13.869 1.00 97.69 94 ALA A N 1
ATOM 737 C CA . ALA A 1 94 ? -9.034 10.169 -13.126 1.00 97.69 94 ALA A CA 1
ATOM 738 C C . ALA A 1 94 ? -8.634 10.023 -11.650 1.00 97.69 94 ALA A C 1
ATOM 740 O O . ALA A 1 94 ? -7.961 10.891 -11.108 1.00 97.69 94 ALA A O 1
ATOM 741 N N . ASN A 1 95 ? -9.055 8.930 -11.007 1.00 98.00 95 ASN A N 1
ATOM 742 C CA . ASN A 1 95 ? -8.837 8.666 -9.586 1.00 98.00 95 ASN A CA 1
ATOM 743 C C . ASN A 1 95 ? -8.586 7.162 -9.399 1.00 98.00 95 ASN A C 1
ATOM 745 O O . ASN A 1 95 ? -9.517 6.418 -9.082 1.00 98.00 95 ASN A O 1
ATOM 749 N N . PRO A 1 96 ? -7.349 6.694 -9.632 1.00 98.44 96 PRO A N 1
ATOM 750 C CA . PRO A 1 96 ? -7.047 5.266 -9.642 1.00 98.44 96 PRO A CA 1
ATOM 751 C C . PRO A 1 96 ? -7.010 4.650 -8.243 1.00 98.44 96 PRO A C 1
ATOM 753 O O . PRO A 1 96 ? -7.012 3.429 -8.129 1.00 98.44 96 PRO A O 1
ATOM 756 N N . VAL A 1 97 ? -6.948 5.466 -7.185 1.00 98.88 97 VAL A N 1
ATOM 757 C CA . VAL A 1 97 ? -6.878 5.012 -5.792 1.00 98.88 97 VAL A CA 1
ATOM 758 C C . VAL A 1 97 ? -8.165 5.368 -5.057 1.00 98.88 97 VAL A C 1
ATOM 760 O O . VAL A 1 97 ? -8.615 6.509 -5.106 1.00 98.88 97 VAL A O 1
ATOM 763 N N . SER A 1 98 ? -8.724 4.403 -4.330 1.00 98.75 98 SER A N 1
ATOM 764 C CA . SER A 1 98 ? -9.803 4.622 -3.362 1.00 98.75 98 SER A CA 1
ATOM 765 C C . SER A 1 98 ? -9.541 3.854 -2.068 1.00 98.75 98 SER A C 1
ATOM 767 O O . SER A 1 98 ? -8.812 2.857 -2.063 1.00 98.75 98 SER A O 1
ATOM 769 N N . LEU A 1 99 ? -10.138 4.303 -0.962 1.00 98.88 99 LEU A N 1
ATOM 770 C CA . LEU A 1 99 ? -10.033 3.635 0.335 1.00 98.88 99 LEU A CA 1
ATOM 771 C C . LEU A 1 99 ? -11.322 2.892 0.692 1.00 98.88 99 LEU A C 1
ATOM 773 O O . LEU A 1 99 ? -12.421 3.337 0.368 1.00 98.88 99 LEU A O 1
ATOM 777 N N . SER A 1 100 ? -11.190 1.769 1.394 1.00 98.75 100 SER A N 1
ATOM 778 C CA . SER A 1 100 ? -12.320 1.045 1.987 1.00 98.75 100 SER A CA 1
ATOM 779 C C . SER A 1 100 ? -11.996 0.588 3.406 1.00 98.75 100 SER A C 1
ATOM 781 O O . SER A 1 100 ? -10.849 0.270 3.710 1.00 98.75 100 SER A O 1
ATOM 783 N N . ALA A 1 101 ? -13.011 0.546 4.272 1.00 98.75 101 ALA A N 1
ATOM 784 C CA . ALA A 1 101 ? -12.953 -0.112 5.574 1.00 98.75 101 ALA A CA 1
ATOM 785 C C . ALA A 1 101 ? -13.777 -1.403 5.524 1.00 98.75 101 ALA A C 1
ATOM 787 O O . ALA A 1 101 ? -14.974 -1.379 5.236 1.00 98.75 101 ALA A O 1
ATOM 788 N N . GLU A 1 102 ? -13.136 -2.537 5.790 1.00 98.75 102 GLU A N 1
ATOM 789 C CA . GLU A 1 102 ? -13.722 -3.868 5.616 1.00 98.75 102 GLU A CA 1
ATOM 790 C C . GLU A 1 102 ? -13.629 -4.689 6.909 1.00 98.75 102 GLU A C 1
ATOM 792 O O . GLU A 1 102 ? -12.794 -4.429 7.768 1.00 98.75 102 GLU A O 1
ATOM 797 N N . THR A 1 103 ? -14.472 -5.709 7.083 1.00 97.69 103 THR A N 1
ATOM 798 C CA . THR A 1 103 ? -14.496 -6.527 8.318 1.00 97.69 103 THR A CA 1
ATOM 799 C C . THR A 1 103 ? -13.466 -7.659 8.337 1.00 97.69 103 THR A C 1
ATOM 801 O O . THR A 1 103 ? -13.403 -8.426 9.295 1.00 97.69 103 THR A O 1
ATOM 804 N N . SER A 1 104 ? -12.676 -7.796 7.274 1.00 98.44 104 SER A N 1
ATOM 805 C CA . SER A 1 104 ? -11.631 -8.807 7.114 1.00 98.44 104 SER A CA 1
ATOM 806 C C . SER A 1 104 ? -10.485 -8.257 6.271 1.00 98.44 104 SER A C 1
ATOM 808 O O . SER A 1 104 ? -10.664 -7.340 5.470 1.00 98.44 104 SER A O 1
ATOM 810 N N . ASN A 1 105 ? -9.292 -8.840 6.404 1.00 98.56 105 ASN A N 1
ATOM 811 C CA . ASN A 1 105 ? -8.184 -8.504 5.519 1.00 98.56 105 ASN A CA 1
ATOM 812 C C . ASN A 1 105 ? -8.366 -9.168 4.142 1.00 98.56 105 ASN A C 1
ATOM 814 O O . ASN A 1 105 ? -7.903 -10.283 3.918 1.00 98.56 105 ASN A O 1
ATOM 818 N N . ASN A 1 106 ? -8.986 -8.449 3.207 1.00 98.62 106 ASN A N 1
ATOM 819 C CA . ASN A 1 106 ? -9.234 -8.909 1.835 1.00 98.62 106 ASN A CA 1
ATOM 820 C C . ASN A 1 106 ? -8.116 -8.531 0.839 1.00 98.62 106 ASN A C 1
ATOM 822 O O . ASN A 1 106 ? -8.378 -8.258 -0.334 1.00 98.62 106 ASN A O 1
ATOM 826 N N . SER A 1 107 ? -6.855 -8.495 1.289 1.00 98.69 107 SER A N 1
ATOM 827 C CA . SER A 1 107 ? -5.720 -8.222 0.395 1.00 98.69 107 SER A CA 1
ATOM 828 C C . SER A 1 107 ? -5.566 -9.327 -0.657 1.00 98.69 107 SER A C 1
ATOM 830 O O . SER A 1 107 ? -5.472 -10.510 -0.312 1.00 98.69 107 SER A O 1
ATOM 832 N N . ASN A 1 108 ? -5.488 -8.963 -1.939 1.00 98.62 108 ASN A N 1
ATOM 833 C CA . ASN A 1 108 ? -5.598 -9.929 -3.043 1.00 98.62 108 ASN A CA 1
ATOM 834 C C . ASN A 1 108 ? -4.286 -10.196 -3.803 1.00 98.62 108 ASN A C 1
ATOM 836 O O . ASN A 1 108 ? -4.140 -11.265 -4.391 1.00 98.62 108 ASN A O 1
ATOM 840 N N . GLY A 1 109 ? -3.307 -9.288 -3.740 1.00 98.44 109 GLY A N 1
ATOM 841 C CA . GLY A 1 109 ? -2.010 -9.455 -4.400 1.00 98.44 109 GLY A CA 1
ATOM 842 C C . GLY A 1 109 ? -2.067 -9.462 -5.933 1.00 98.44 109 GLY A C 1
ATOM 843 O O . GLY A 1 109 ? -1.206 -10.077 -6.554 1.00 98.44 109 GLY A O 1
ATOM 844 N N . VAL A 1 110 ? -3.076 -8.821 -6.534 1.00 98.75 110 VAL A N 1
ATOM 845 C CA . VAL A 1 110 ? -3.210 -8.706 -7.997 1.00 98.75 110 VAL A CA 1
ATOM 846 C C . VAL A 1 110 ? -2.021 -7.938 -8.590 1.00 98.75 110 VAL A C 1
ATOM 848 O O . VAL A 1 110 ? -1.703 -6.834 -8.149 1.00 98.75 110 VAL A O 1
ATOM 851 N N . ASP A 1 111 ? -1.381 -8.511 -9.613 1.00 98.69 111 ASP A N 1
ATOM 852 C CA . ASP A 1 111 ? -0.249 -7.903 -10.323 1.00 98.69 111 ASP A CA 1
ATOM 853 C C . ASP A 1 111 ? -0.727 -6.865 -11.350 1.00 98.69 111 ASP A C 1
ATOM 855 O O . ASP A 1 111 ? -0.881 -7.142 -12.540 1.00 98.69 111 ASP A O 1
ATOM 859 N N . ILE A 1 112 ? -0.938 -5.640 -10.875 1.00 98.62 112 ILE A N 1
ATOM 860 C CA . ILE A 1 112 ? -1.389 -4.504 -11.694 1.00 98.62 112 ILE A CA 1
ATOM 861 C C . ILE A 1 112 ? -0.319 -3.954 -12.654 1.00 98.62 112 ILE A C 1
ATOM 863 O O . ILE A 1 112 ? -0.617 -3.080 -13.463 1.00 98.62 112 ILE A O 1
ATOM 867 N N . ASN A 1 113 ? 0.938 -4.411 -12.576 1.00 98.62 113 ASN A N 1
ATOM 868 C CA . ASN A 1 113 ? 2.002 -3.921 -13.462 1.00 98.62 113 ASN A CA 1
ATOM 869 C C . ASN A 1 113 ? 2.238 -4.837 -14.672 1.00 98.62 113 ASN A C 1
ATOM 871 O O . ASN A 1 113 ? 2.826 -4.389 -15.662 1.00 98.62 113 ASN A O 1
ATOM 875 N N . ASN A 1 114 ? 1.794 -6.096 -14.606 1.00 98.25 114 ASN A N 1
ATOM 876 C CA . ASN A 1 114 ? 1.883 -7.063 -15.705 1.00 98.25 114 ASN A CA 1
ATOM 877 C C . ASN A 1 114 ? 0.518 -7.561 -16.208 1.00 98.25 114 ASN A C 1
ATOM 879 O O . ASN A 1 114 ? 0.467 -8.176 -17.271 1.00 98.25 114 ASN A O 1
ATOM 883 N N . GLY A 1 115 ? -0.573 -7.290 -15.490 1.00 97.00 115 GLY A N 1
ATOM 884 C CA . GLY A 1 115 ? -1.926 -7.686 -15.871 1.00 97.00 115 GLY A CA 1
ATOM 885 C C . GLY A 1 115 ? -2.980 -6.636 -15.528 1.00 97.00 115 GLY A C 1
ATOM 886 O O . GLY A 1 115 ? -2.682 -5.548 -15.038 1.00 97.00 115 GLY A O 1
ATOM 887 N N . SER A 1 116 ? -4.233 -6.975 -15.818 1.00 96.62 116 SER A N 1
ATOM 888 C CA . SER A 1 116 ? -5.411 -6.185 -15.460 1.00 96.62 116 SER A CA 1
ATOM 889 C C . SER A 1 116 ? -5.998 -6.626 -14.120 1.00 96.62 116 SER A C 1
ATOM 891 O O . SER A 1 116 ? -5.878 -7.788 -13.731 1.00 96.62 116 SER A O 1
ATOM 893 N N . GLY A 1 117 ? -6.727 -5.725 -13.468 1.00 98.00 117 GLY A N 1
ATOM 894 C CA . GLY A 1 117 ? -7.484 -5.999 -12.251 1.00 98.00 117 GLY A CA 1
ATOM 895 C C . GLY A 1 117 ? -7.337 -4.874 -11.235 1.00 98.00 117 GLY A C 1
ATOM 896 O O . GLY A 1 117 ? -6.665 -3.877 -11.493 1.00 98.00 117 GLY A O 1
ATOM 897 N N . VAL A 1 118 ? -7.960 -5.060 -10.072 1.00 98.75 118 VAL A N 1
ATOM 898 C CA . VAL A 1 118 ? -7.900 -4.104 -8.962 1.00 98.75 118 VAL A CA 1
ATOM 899 C C . VAL A 1 118 ? -7.019 -4.677 -7.863 1.00 98.75 118 VAL A C 1
ATOM 901 O O . VAL A 1 118 ? -7.344 -5.716 -7.282 1.00 98.75 118 VAL A O 1
ATOM 904 N N . LEU A 1 119 ? -5.909 -4.007 -7.557 1.00 98.88 119 LEU A N 1
ATOM 905 C CA . LEU A 1 119 ? -5.099 -4.360 -6.394 1.00 98.88 119 LEU A CA 1
ATOM 906 C C . LEU A 1 119 ? -5.808 -3.871 -5.136 1.00 98.88 119 LEU A C 1
ATOM 908 O O . LEU A 1 119 ? -6.111 -2.690 -5.023 1.00 98.88 119 LEU A O 1
ATOM 912 N N . LYS A 1 120 ? -6.022 -4.765 -4.174 1.00 98.88 120 LYS A N 1
ATOM 913 C CA . LYS A 1 120 ? -6.490 -4.420 -2.829 1.00 98.88 120 LYS A CA 1
ATOM 914 C C . LYS A 1 120 ? -5.415 -4.809 -1.831 1.00 98.88 120 LYS A C 1
ATOM 916 O O . LYS A 1 120 ? -4.991 -5.969 -1.814 1.00 98.88 120 LYS A O 1
ATOM 921 N N . VAL A 1 121 ? -4.987 -3.869 -0.993 1.00 98.81 121 VAL A N 1
ATOM 922 C CA . VAL A 1 121 ? -3.998 -4.134 0.059 1.00 98.81 121 VAL A CA 1
ATOM 923 C C . VAL A 1 121 ? -4.335 -3.382 1.342 1.00 98.81 121 VAL A C 1
ATOM 925 O O . VAL A 1 121 ? -4.570 -2.177 1.336 1.00 98.81 121 VAL A O 1
ATOM 928 N N . CYS A 1 122 ? -4.387 -4.118 2.449 1.00 98.81 122 CYS A N 1
ATOM 929 C CA . CYS A 1 122 ? -4.635 -3.577 3.779 1.00 98.81 122 CYS A CA 1
ATOM 930 C C . CYS A 1 122 ? -3.386 -2.855 4.296 1.00 98.81 122 CYS A C 1
ATOM 932 O O . CYS A 1 122 ? -2.284 -3.398 4.201 1.00 98.81 122 CYS A O 1
ATOM 934 N N . PHE A 1 123 ? -3.553 -1.678 4.899 1.00 98.75 123 PHE A N 1
ATOM 935 C CA . PHE A 1 123 ? -2.445 -0.914 5.488 1.00 98.75 123 PHE A CA 1
ATOM 936 C C . PHE A 1 123 ? -2.681 -0.486 6.945 1.00 98.75 123 PHE A C 1
ATOM 938 O O . PHE A 1 123 ? -1.716 -0.145 7.631 1.00 98.75 123 PHE A O 1
ATOM 945 N N . ASP A 1 124 ? -3.920 -0.570 7.440 1.00 98.62 124 ASP A N 1
ATOM 946 C CA . ASP A 1 124 ? -4.280 -0.326 8.842 1.00 98.62 124 ASP A CA 1
ATOM 947 C C . ASP A 1 124 ? -5.323 -1.323 9.347 1.00 98.62 124 ASP A C 1
ATOM 949 O O . ASP A 1 124 ? -6.173 -1.790 8.591 1.00 98.62 124 ASP A O 1
ATOM 953 N N . VAL A 1 125 ? -5.287 -1.592 10.652 1.00 98.75 125 VAL A N 1
ATOM 954 C CA . VAL A 1 125 ? -6.346 -2.287 11.389 1.00 98.75 125 VAL A CA 1
ATOM 955 C C . VAL A 1 125 ? -6.847 -1.368 12.497 1.00 98.75 125 VAL A C 1
ATOM 957 O O . VAL A 1 125 ? -6.108 -1.042 13.424 1.00 98.75 125 VAL A O 1
ATOM 960 N N . VAL A 1 126 ? -8.104 -0.949 12.406 1.00 98.75 126 VAL A N 1
ATOM 961 C CA . VAL A 1 126 ? -8.748 0.010 13.306 1.00 98.75 126 VAL A CA 1
ATOM 962 C C . VAL A 1 126 ? -9.843 -0.692 14.102 1.00 98.75 126 VAL A C 1
ATOM 964 O O . VAL A 1 126 ? -10.848 -1.136 13.548 1.00 98.75 126 VAL A O 1
ATOM 967 N N . THR A 1 127 ? -9.675 -0.780 15.418 1.00 98.69 127 THR A N 1
ATOM 968 C CA . THR A 1 127 ? -10.705 -1.323 16.313 1.00 98.69 127 THR A CA 1
ATOM 969 C C . THR A 1 127 ? -11.585 -0.192 16.821 1.00 98.69 127 THR A C 1
ATOM 971 O O . THR A 1 127 ? -11.095 0.888 17.155 1.00 98.69 127 THR A O 1
ATOM 974 N N . THR A 1 128 ? -12.890 -0.433 16.880 1.00 98.81 128 THR A N 1
ATOM 975 C CA . THR A 1 128 ? -13.885 0.566 17.283 1.00 98.81 128 THR A CA 1
ATOM 976 C C . THR A 1 128 ? -14.840 0.026 18.341 1.00 98.81 128 THR A C 1
ATOM 978 O O . THR A 1 128 ? -15.133 -1.170 18.391 1.00 98.81 128 THR A O 1
ATOM 981 N N . SER A 1 129 ? -15.355 0.931 19.169 1.00 98.31 129 SER A N 1
ATOM 982 C CA . SER A 1 129 ? -16.558 0.739 19.981 1.00 98.31 129 SER A CA 1
ATOM 983 C C . SER A 1 129 ? -17.801 1.194 19.201 1.00 98.31 129 SER A C 1
ATOM 985 O O . SER A 1 129 ? -17.737 1.447 17.997 1.00 98.31 129 SER A O 1
ATOM 987 N N . GLY A 1 130 ? -18.944 1.331 19.875 1.00 97.62 130 GLY A N 1
ATOM 988 C CA . GLY A 1 130 ? -20.149 1.918 19.288 1.00 97.62 130 GLY A CA 1
ATOM 989 C C . GLY A 1 130 ? -20.056 3.431 19.055 1.00 97.62 130 GLY A C 1
ATOM 990 O O . GLY A 1 130 ? -20.877 3.971 18.323 1.00 97.62 130 GLY A O 1
ATOM 991 N N . THR A 1 131 ? -19.078 4.115 19.660 1.00 96.62 131 THR A N 1
ATOM 992 C CA . THR A 1 131 ? -18.973 5.586 19.633 1.00 96.62 131 THR A CA 1
ATOM 993 C C . THR A 1 131 ? -17.691 6.108 18.993 1.00 96.62 131 THR A C 1
ATOM 995 O O . THR A 1 131 ? -17.666 7.260 18.564 1.00 96.62 131 THR A O 1
ATOM 998 N N . GLY A 1 132 ? -16.633 5.298 18.888 1.00 97.75 132 GLY A N 1
ATOM 999 C CA . GLY A 1 132 ? -15.404 5.739 18.236 1.00 97.75 132 GLY A CA 1
ATOM 1000 C C . GLY A 1 132 ? -14.279 4.714 18.185 1.00 97.75 132 GLY A C 1
ATOM 1001 O O . GLY A 1 132 ? -14.461 3.539 18.504 1.00 97.75 132 GLY A O 1
ATOM 1002 N N . VAL A 1 133 ? -13.104 5.173 17.756 1.00 98.44 133 VAL A N 1
ATOM 1003 C CA . VAL A 1 133 ? -11.882 4.362 17.640 1.00 98.44 133 VAL A CA 1
ATOM 1004 C C . VAL A 1 133 ? -11.293 4.059 19.018 1.00 98.44 133 VAL A C 1
ATOM 1006 O O . VAL A 1 133 ? -11.091 4.966 19.822 1.00 98.44 133 VAL A O 1
ATOM 1009 N N . THR A 1 134 ? -10.976 2.790 19.275 1.00 98.19 134 THR A N 1
ATOM 1010 C CA . THR A 1 134 ? -10.326 2.332 20.514 1.00 98.19 134 THR A CA 1
ATOM 1011 C C . THR A 1 134 ? -8.852 1.996 20.313 1.00 98.19 134 THR A C 1
ATOM 1013 O O . THR A 1 134 ? -8.056 2.174 21.231 1.00 98.19 134 THR A O 1
ATOM 1016 N N . SER A 1 135 ? -8.460 1.535 19.123 1.00 98.00 135 SER A N 1
ATOM 1017 C CA . SER A 1 135 ? -7.055 1.302 18.780 1.00 98.00 135 SER A CA 1
ATOM 1018 C C . SER A 1 135 ? -6.823 1.316 17.272 1.00 98.00 135 SER A C 1
ATOM 1020 O O . SER A 1 135 ? -7.718 1.005 16.485 1.00 98.00 135 SER A O 1
ATOM 1022 N N . ILE A 1 136 ? -5.596 1.658 16.874 1.00 97.81 136 ILE A N 1
ATOM 1023 C CA . ILE A 1 136 ? -5.114 1.562 15.494 1.00 97.81 136 ILE A CA 1
ATOM 1024 C C . ILE A 1 136 ? -3.807 0.779 15.513 1.00 97.81 136 ILE A C 1
ATOM 1026 O O . ILE A 1 136 ? -2.897 1.095 16.281 1.00 97.81 136 ILE A O 1
ATOM 1030 N N . LYS A 1 137 ? -3.717 -0.241 14.663 1.00 98.06 137 LYS A N 1
ATOM 1031 C CA . LYS A 1 137 ? -2.519 -1.047 14.454 1.00 98.06 137 LYS A CA 1
ATOM 1032 C C . LYS A 1 137 ? -2.153 -1.035 12.965 1.00 98.06 137 LYS A C 1
ATOM 1034 O O . LYS A 1 137 ? -2.865 -1.661 12.176 1.00 98.06 137 LYS A O 1
ATOM 1039 N N . PRO A 1 138 ? -1.036 -0.394 12.580 1.00 97.75 138 PRO A N 1
ATOM 1040 C CA . PRO A 1 138 ? -0.536 -0.454 11.212 1.00 97.75 138 PRO A CA 1
ATOM 1041 C C . PRO A 1 138 ? -0.179 -1.877 10.785 1.00 97.75 138 PRO A C 1
ATOM 1043 O O . PRO A 1 138 ? 0.299 -2.685 11.589 1.00 97.75 138 PRO A O 1
ATOM 1046 N N . ILE A 1 139 ? -0.374 -2.176 9.501 1.00 97.94 139 ILE A N 1
ATOM 1047 C CA . ILE A 1 139 ? 0.118 -3.421 8.903 1.00 97.94 139 ILE A CA 1
ATOM 1048 C C . ILE A 1 139 ? 1.645 -3.355 8.771 1.00 97.94 139 ILE A C 1
ATOM 1050 O O . ILE A 1 139 ? 2.218 -2.317 8.434 1.00 97.94 139 ILE A O 1
ATOM 1054 N N . LEU A 1 140 ? 2.311 -4.482 9.036 1.00 96.94 140 LEU A N 1
ATOM 1055 C CA . LEU A 1 140 ? 3.760 -4.609 8.893 1.00 96.94 140 LEU A CA 1
ATOM 1056 C C . LEU A 1 140 ? 4.196 -4.365 7.440 1.00 96.94 140 LEU A C 1
ATOM 1058 O O . LEU A 1 140 ? 3.602 -4.880 6.490 1.00 96.94 140 LEU A O 1
ATOM 1062 N N . GLN A 1 141 ? 5.279 -3.610 7.281 1.00 98.31 141 GLN A N 1
ATOM 1063 C CA . GLN A 1 141 ? 5.890 -3.321 5.987 1.00 98.31 141 GLN A CA 1
ATOM 1064 C C . GLN A 1 141 ? 7.003 -4.340 5.740 1.00 98.31 141 GLN A C 1
ATOM 1066 O O . GLN A 1 141 ? 8.080 -4.238 6.322 1.00 98.31 141 GLN A O 1
ATOM 1071 N N . ALA A 1 142 ? 6.726 -5.354 4.922 1.00 97.12 142 ALA A N 1
ATOM 1072 C CA . ALA A 1 142 ? 7.664 -6.443 4.673 1.00 97.12 142 ALA A CA 1
ATOM 1073 C C . ALA A 1 142 ? 8.686 -6.057 3.594 1.00 97.12 142 ALA A C 1
ATOM 1075 O O . ALA A 1 142 ? 8.316 -5.544 2.531 1.00 97.12 142 ALA A O 1
ATOM 1076 N N . SER A 1 143 ? 9.959 -6.346 3.859 1.00 97.69 143 SER A N 1
ATOM 1077 C CA . SER A 1 143 ? 11.052 -6.288 2.886 1.00 97.69 143 SER A CA 1
ATOM 1078 C C . SER A 1 143 ? 11.590 -7.699 2.684 1.00 97.69 143 SER A C 1
ATOM 1080 O O . SER A 1 143 ? 12.111 -8.303 3.617 1.00 97.69 143 SER A O 1
ATOM 1082 N N . THR A 1 144 ? 11.429 -8.233 1.479 1.00 97.19 144 THR A N 1
ATOM 1083 C CA . THR A 1 144 ? 11.971 -9.525 1.062 1.00 97.19 144 THR A CA 1
ATOM 1084 C C . THR A 1 144 ? 13.321 -9.283 0.404 1.00 97.19 144 THR A C 1
ATOM 1086 O O . THR A 1 144 ? 13.402 -8.634 -0.637 1.00 97.19 144 THR A O 1
ATOM 1089 N N . LEU A 1 145 ? 14.374 -9.783 1.041 1.00 96.62 145 LEU A N 1
ATOM 1090 C CA . LEU A 1 145 ? 15.765 -9.640 0.624 1.00 96.62 145 LEU A CA 1
ATOM 1091 C C . LEU A 1 145 ? 16.376 -11.038 0.504 1.00 96.62 145 LEU A C 1
ATOM 1093 O O . LEU A 1 145 ? 15.967 -11.938 1.234 1.00 96.62 145 LEU A O 1
ATOM 1097 N N . ASP A 1 146 ? 17.323 -11.207 -0.416 1.00 96.38 146 ASP A N 1
ATOM 1098 C CA . ASP A 1 146 ? 17.983 -12.496 -0.663 1.00 96.38 146 ASP A CA 1
ATOM 1099 C C . ASP A 1 146 ? 19.187 -12.699 0.273 1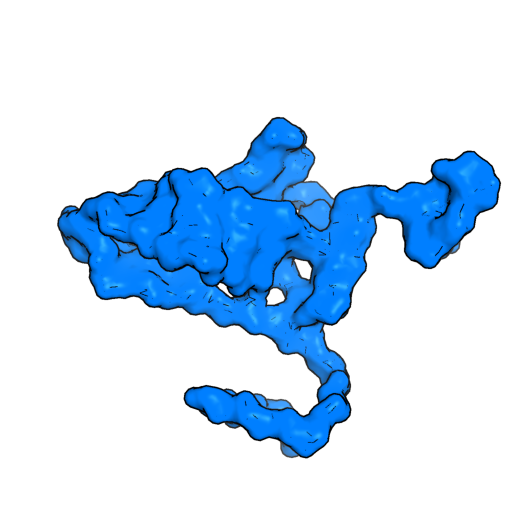.00 96.38 146 ASP A C 1
ATOM 1101 O O . ASP A 1 146 ? 19.194 -13.585 1.121 1.00 96.38 146 ASP A O 1
ATOM 110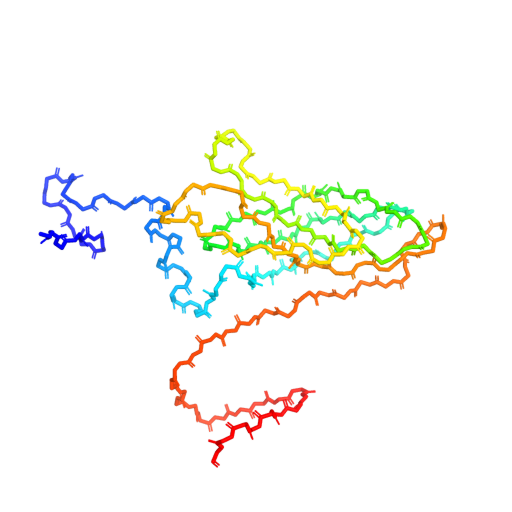5 N N . SER A 1 147 ? 20.171 -11.798 0.201 1.00 95.94 147 SER A N 1
ATOM 1106 C CA . SER A 1 147 ? 21.342 -11.789 1.081 1.00 95.94 147 SER A CA 1
ATOM 1107 C C . SER A 1 147 ? 21.554 -10.405 1.687 1.00 95.94 147 SER A C 1
ATOM 1109 O O . SER A 1 147 ? 21.327 -9.385 1.029 1.00 95.94 147 SER A O 1
ATOM 1111 N N . ILE A 1 148 ? 21.973 -10.369 2.954 1.00 96.00 148 ILE A N 1
ATOM 1112 C CA . ILE A 1 148 ? 22.200 -9.140 3.717 1.00 96.00 148 ILE A CA 1
ATOM 1113 C C . ILE A 1 148 ? 23.621 -9.167 4.277 1.00 96.00 148 ILE A C 1
ATOM 1115 O O . ILE A 1 148 ? 23.938 -9.973 5.149 1.00 96.00 148 ILE A O 1
ATOM 1119 N N . SER A 1 149 ? 24.447 -8.228 3.823 1.00 97.00 149 SER A N 1
ATOM 1120 C CA . SER A 1 149 ? 25.723 -7.894 4.459 1.00 97.00 149 SER A CA 1
ATOM 1121 C C . SER A 1 149 ? 25.529 -6.632 5.295 1.00 97.00 149 SER A C 1
ATOM 1123 O O . SER A 1 149 ? 25.306 -5.555 4.743 1.00 97.00 149 SER A O 1
ATOM 1125 N N . ALA A 1 150 ? 25.590 -6.761 6.619 1.00 96.38 150 ALA A N 1
ATOM 1126 C CA . ALA A 1 150 ? 25.420 -5.655 7.558 1.00 96.38 150 ALA A CA 1
ATOM 1127 C C . ALA A 1 150 ? 26.488 -5.714 8.655 1.00 96.38 150 ALA A C 1
ATOM 1129 O O . ALA A 1 150 ? 26.845 -6.798 9.108 1.00 96.38 150 ALA A O 1
ATOM 1130 N N . ASN A 1 151 ? 26.979 -4.546 9.080 1.00 97.81 151 ASN A N 1
ATOM 1131 C CA . ASN A 1 151 ? 27.968 -4.449 10.160 1.00 97.81 151 ASN A CA 1
ATOM 1132 C C . ASN A 1 151 ? 27.317 -4.655 11.532 1.00 97.81 151 ASN A C 1
ATOM 1134 O O . ASN A 1 151 ? 27.815 -5.425 12.342 1.00 97.81 151 ASN A O 1
ATOM 1138 N N . ASP A 1 152 ? 26.178 -3.998 11.755 1.00 96.75 152 ASP A N 1
ATOM 1139 C CA . ASP A 1 152 ? 25.450 -4.012 13.019 1.00 96.75 152 ASP A CA 1
ATOM 1140 C C . ASP A 1 152 ? 23.944 -4.088 12.754 1.00 96.75 152 ASP A C 1
ATOM 1142 O O . ASP A 1 152 ? 23.433 -3.515 11.786 1.00 96.75 152 ASP A O 1
ATOM 1146 N N . LEU A 1 153 ? 23.220 -4.768 13.642 1.00 95.69 153 LEU A N 1
ATOM 1147 C CA . LEU A 1 153 ? 21.767 -4.894 13.589 1.00 95.69 153 LEU A CA 1
ATOM 1148 C C . LEU A 1 153 ? 21.170 -4.601 14.968 1.00 95.69 153 LEU A C 1
ATOM 1150 O O . LEU A 1 153 ? 21.495 -5.263 15.950 1.00 95.69 153 LEU A O 1
ATOM 1154 N N . SER A 1 154 ? 20.266 -3.622 15.036 1.00 96.12 154 SER A N 1
ATOM 1155 C CA . SER A 1 154 ? 19.474 -3.327 16.234 1.00 96.12 154 SER A CA 1
ATOM 1156 C C . SER A 1 154 ? 18.031 -3.762 16.020 1.00 96.12 154 SER A C 1
ATOM 1158 O O . SER A 1 154 ? 17.400 -3.400 15.024 1.00 96.12 154 SER A O 1
ATOM 1160 N N . LEU A 1 155 ? 17.504 -4.535 16.965 1.00 95.25 155 LEU A N 1
ATOM 1161 C CA . LEU A 1 155 ? 16.175 -5.125 16.893 1.00 95.25 155 LEU A CA 1
ATOM 1162 C C . LEU A 1 155 ? 15.339 -4.654 18.072 1.00 95.25 155 LEU A C 1
ATOM 1164 O O . LEU A 1 155 ? 15.809 -4.607 19.206 1.00 95.25 155 LEU A O 1
ATOM 1168 N N . LYS A 1 156 ? 14.082 -4.316 17.792 1.00 95.31 156 LYS A N 1
ATOM 1169 C CA . LYS A 1 156 ? 13.094 -3.965 18.822 1.00 95.31 156 LYS A CA 1
ATOM 1170 C C . LYS A 1 156 ? 12.263 -5.164 19.285 1.00 95.31 156 LYS A C 1
ATOM 1172 O O . LYS A 1 156 ? 11.467 -5.017 20.202 1.00 95.31 156 LYS A O 1
ATOM 1177 N N . ASP A 1 157 ? 12.417 -6.303 18.620 1.00 94.00 157 ASP A N 1
ATOM 1178 C CA . ASP A 1 157 ? 11.652 -7.529 18.839 1.00 94.00 157 ASP A CA 1
ATOM 1179 C C . ASP A 1 157 ? 12.534 -8.739 18.453 1.00 94.00 157 ASP A C 1
ATOM 1181 O O . ASP A 1 157 ? 13.759 -8.633 18.376 1.00 94.00 157 ASP A O 1
ATOM 1185 N N . SER A 1 158 ? 11.918 -9.889 18.222 1.00 93.00 158 SER A N 1
ATOM 1186 C CA . SER A 1 158 ? 12.532 -11.186 17.961 1.00 93.00 158 SER A CA 1
ATOM 1187 C C . SER A 1 158 ? 12.986 -11.397 16.510 1.00 93.00 158 SER A C 1
ATOM 1189 O O . SER A 1 158 ? 12.436 -10.837 15.560 1.00 93.00 158 SER A O 1
ATOM 1191 N N . ILE A 1 159 ? 13.985 -12.271 16.340 1.00 93.50 159 ILE A N 1
ATOM 1192 C CA . ILE A 1 159 ? 14.310 -12.914 15.061 1.00 93.50 159 ILE A CA 1
ATOM 1193 C C . ILE A 1 159 ? 13.687 -14.303 15.067 1.00 93.50 159 ILE A C 1
ATOM 1195 O O . ILE A 1 159 ? 13.867 -15.061 16.019 1.00 93.50 159 ILE A O 1
ATOM 1199 N N . ASN A 1 160 ? 13.021 -14.656 13.971 1.00 91.19 160 ASN A N 1
ATOM 1200 C CA . ASN A 1 160 ? 12.719 -16.046 13.677 1.00 91.19 160 ASN A CA 1
ATOM 1201 C C . ASN A 1 160 ? 13.775 -16.605 12.713 1.00 91.19 160 ASN A C 1
ATOM 1203 O O . ASN A 1 160 ? 13.840 -16.190 11.556 1.00 91.19 160 ASN A O 1
ATOM 1207 N N . ALA A 1 161 ? 14.593 -17.535 13.198 1.00 88.69 161 ALA A N 1
ATOM 1208 C CA . ALA A 1 161 ? 15.567 -18.263 12.402 1.00 88.69 161 ALA A CA 1
ATOM 1209 C C . ALA A 1 161 ? 14.965 -19.596 11.938 1.00 88.69 161 ALA A C 1
ATOM 1211 O O . ALA A 1 161 ?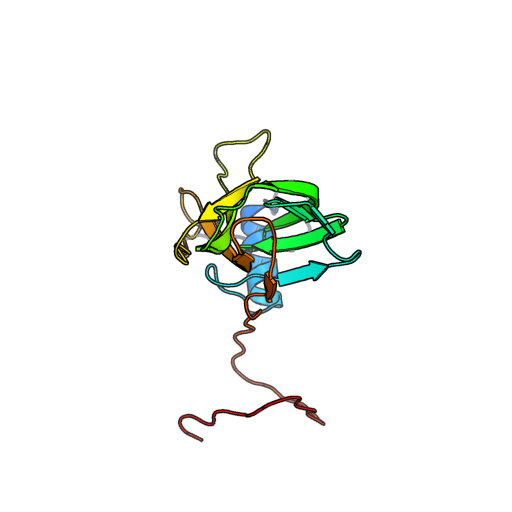 15.086 -20.616 12.614 1.00 88.69 161 ALA A O 1
ATOM 1212 N N . ASN A 1 162 ? 14.307 -19.586 10.779 1.00 73.56 162 ASN A N 1
ATOM 1213 C CA . ASN A 1 162 ? 13.898 -20.822 10.120 1.00 73.56 162 ASN A CA 1
ATOM 1214 C C . ASN A 1 162 ? 15.055 -21.301 9.231 1.00 73.56 162 ASN A C 1
ATOM 1216 O O . ASN A 1 162 ? 15.404 -20.604 8.282 1.00 73.56 162 ASN A O 1
ATOM 1220 N N . ASN A 1 163 ? 15.611 -22.481 9.520 1.00 53.72 163 ASN A N 1
ATOM 1221 C CA . ASN A 1 163 ? 16.705 -23.115 8.765 1.00 53.72 163 ASN A CA 1
ATOM 1222 C C . ASN A 1 163 ? 18.004 -22.282 8.669 1.00 53.72 163 ASN A C 1
ATOM 1224 O O . ASN A 1 163 ? 18.552 -22.138 7.575 1.00 53.72 163 ASN A O 1
ATOM 1228 N N . LEU A 1 164 ? 18.490 -21.746 9.799 1.00 50.53 164 LEU A N 1
ATOM 1229 C CA . LEU A 1 164 ? 19.924 -21.438 9.943 1.00 50.53 164 LEU A CA 1
ATOM 1230 C C . LEU A 1 164 ? 20.739 -22.733 10.045 1.00 50.53 164 LEU A C 1
ATOM 1232 O O . LEU A 1 164 ? 20.234 -23.682 10.689 1.00 50.53 164 LEU A O 1
#

pLDDT: mean 96.75, std 6.67, range [50.53, 98.94]

Secondary structure (DSSP, 8-state):
------SS--TTS-SSPPPHHHHHHHHHHHHT--TT-EEEEEEE--EE-SSEEEEEEEEEEETTEEEEEEEEEEE--TTSEEEEEEEEETT-SS--EEEEEESS-------TTTS-SEEEEEEEEEEE-SSSEEEEEEPP-----S----S----SS----S--

Foldseek 3Di:
DDDQAAPDDDPVRPRHHDDQLNQLVVQCVVQQHAQQFKDKDQPDDWDKDWQKIFRCWMWMAHSSDIDIRHRNMEGHDAQAKWFKKWKAAVVCVVDRTDIYTDRDQPQDRDNVSPDHDIGIYTFKIFGHHNTITDDIDTDDGDHDDDDDDDPDDDDPDDDDDDPD